Protein AF-A0A495QML0-F1 (afdb_monomer_lite)

Secondary structure (DSSP, 8-state):
------------SSSSEEEE-------B-TTSPBPP-----EEEE--SPPSSSSSPPB-SSSSS---BTT-SSS--HHHHHHHHHTTTSHHHHT-HHHH-TT-SSS-SHHHHHHHHHHH-

InterPro domains:
  IPR018247 EF-Hand 1, calcium-binding site [PS00018] (68-80)
  IPR018247 EF-Hand 1, calcium-binding site [PS00018] (100-112)
  IPR036439 Dockerin domain superfamily [G3DSA:1.10.1330.10] (65-119)
  IPR036439 Dockerin domain superfamily [SSF63446] (66-117)

Foldseek 3Di:
DDDDPDDDDDADPAADKDKFDDDDPADADPVRHGDDDDDDIDMDGNAFHQLDDHAHFPDLPPPQARQRNNNPNDHDVVSLVSCVVCVVPCSNQVRCSHQVLVPPSGRDVVSSVSSVVVND

Sequence (120 aa):
MDVSLATLDIRANSGGTTDLTVSIEQMDDETGDAIEAEARNGVVIGGPRTVVGSDAPTDPDGDGYFEDLNGNGRLDYEDVRVLFLNLDSDSVQLNTGAYDFNENGQIDYADVTELYEEVN

Structure (mmCIF, N/CA/C/O backbone):
data_AF-A0A495QML0-F1
#
_entry.id   AF-A0A495QML0-F1
#
loop_
_atom_site.group_PDB
_atom_site.id
_atom_site.type_symbol
_atom_site.label_atom_id
_atom_site.label_alt_id
_atom_site.label_comp_id
_atom_site.label_asym_id
_atom_site.label_entity_id
_atom_site.label_seq_id
_atom_site.pdbx_PDB_ins_code
_atom_site.Cartn_x
_atom_s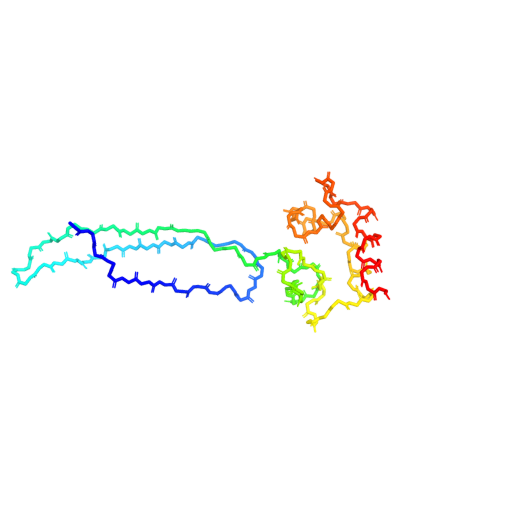ite.Cartn_y
_atom_site.Cartn_z
_atom_site.occupancy
_atom_site.B_iso_or_equiv
_atom_site.auth_seq_id
_atom_site.auth_comp_id
_atom_site.auth_asym_id
_atom_site.auth_atom_id
_atom_site.pdbx_PDB_model_num
ATOM 1 N N . MET A 1 1 ? -19.225 10.304 30.229 1.00 78.06 1 MET A N 1
ATOM 2 C CA . MET A 1 1 ? -17.771 10.279 29.980 1.00 78.06 1 MET A CA 1
ATOM 3 C C . MET A 1 1 ? -17.513 8.956 29.328 1.00 78.06 1 MET A C 1
ATOM 5 O O . MET A 1 1 ? -17.915 7.955 29.908 1.00 78.06 1 MET A O 1
ATOM 9 N N . ASP A 1 2 ? -16.884 8.970 28.168 1.00 85.12 2 ASP A N 1
ATOM 10 C CA . ASP A 1 2 ? -16.601 7.738 27.446 1.00 85.12 2 ASP A CA 1
ATOM 11 C C . ASP A 1 2 ? -15.303 7.145 27.985 1.00 85.12 2 ASP A C 1
ATOM 13 O O . ASP A 1 2 ? -14.345 7.871 28.276 1.00 85.12 2 ASP A O 1
ATOM 17 N N . VAL A 1 3 ? -15.290 5.830 28.172 1.00 90.38 3 VAL A N 1
ATOM 18 C CA . VAL A 1 3 ? -14.140 5.090 28.691 1.00 90.38 3 VAL A CA 1
ATOM 19 C C . VAL A 1 3 ? -13.700 4.105 27.621 1.00 90.38 3 VAL A C 1
ATOM 21 O O . VAL A 1 3 ? -14.511 3.328 27.124 1.00 90.38 3 VAL A O 1
ATOM 24 N N . SER A 1 4 ? -12.414 4.130 27.263 1.00 90.88 4 SER A N 1
ATOM 25 C CA . SER A 1 4 ? -11.858 3.107 26.379 1.00 90.88 4 SER A CA 1
ATOM 26 C C . SER A 1 4 ? -11.719 1.798 27.146 1.00 90.88 4 SER A C 1
ATOM 28 O O . SER A 1 4 ? -11.052 1.745 28.180 1.00 90.88 4 SER A O 1
ATOM 30 N N . LEU A 1 5 ? -12.365 0.754 26.637 1.00 89.94 5 LEU A N 1
ATOM 31 C CA . LEU A 1 5 ? -12.377 -0.571 27.251 1.00 89.94 5 LEU A CA 1
ATOM 32 C C . LEU A 1 5 ? -11.260 -1.461 26.703 1.00 89.94 5 LEU A C 1
ATOM 34 O O . LEU A 1 5 ? -10.689 -2.262 27.438 1.00 89.94 5 LEU A O 1
ATOM 38 N N . ALA A 1 6 ? -10.946 -1.313 25.414 1.00 89.12 6 ALA A N 1
ATOM 39 C CA . ALA A 1 6 ? -9.924 -2.087 24.729 1.00 89.12 6 ALA A CA 1
ATOM 40 C C . ALA A 1 6 ? -9.362 -1.320 23.526 1.00 89.12 6 ALA A C 1
ATOM 42 O O . ALA A 1 6 ? -10.071 -0.565 22.861 1.00 89.12 6 ALA A O 1
ATOM 43 N N . THR A 1 7 ? -8.095 -1.593 23.224 1.00 89.44 7 THR A N 1
ATOM 44 C CA . THR A 1 7 ? -7.427 -1.205 21.979 1.00 89.44 7 THR A CA 1
ATOM 45 C C . THR A 1 7 ? -6.936 -2.478 21.303 1.00 89.44 7 THR A C 1
ATOM 47 O O . THR A 1 7 ? -6.460 -3.388 21.984 1.00 89.44 7 THR A O 1
ATOM 50 N N . LEU A 1 8 ? -7.055 -2.544 19.978 1.00 88.69 8 LEU A N 1
ATOM 51 C CA . LEU A 1 8 ? -6.563 -3.657 19.177 1.00 88.69 8 LEU A CA 1
ATOM 52 C C . LEU A 1 8 ? -5.530 -3.144 18.175 1.00 88.69 8 LEU A C 1
ATOM 54 O O . LEU A 1 8 ? -5.860 -2.326 17.320 1.00 88.69 8 LEU A O 1
ATOM 58 N N . ASP A 1 9 ? -4.312 -3.670 18.265 1.00 87.56 9 ASP A N 1
ATOM 59 C CA . ASP A 1 9 ? -3.274 -3.466 17.260 1.00 87.56 9 ASP A CA 1
ATOM 60 C C . ASP A 1 9 ? -3.326 -4.616 16.255 1.00 87.56 9 ASP A C 1
ATOM 62 O O . ASP A 1 9 ? -3.204 -5.788 16.621 1.00 87.56 9 ASP A O 1
ATOM 66 N N . ILE A 1 10 ? -3.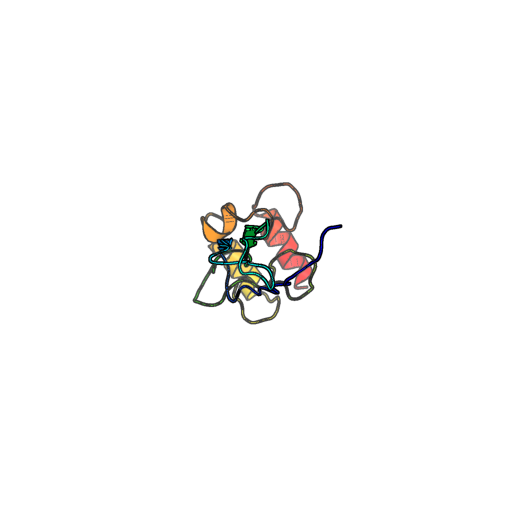522 -4.284 14.980 1.00 84.69 10 ILE A N 1
ATOM 67 C CA . ILE A 1 10 ? -3.601 -5.265 13.898 1.00 84.69 10 ILE A CA 1
ATOM 68 C C . ILE A 1 10 ? -2.445 -5.035 12.943 1.00 84.69 10 ILE A C 1
ATOM 70 O O . ILE A 1 10 ? -2.202 -3.918 12.493 1.00 84.69 10 ILE A O 1
ATOM 74 N N . ARG A 1 11 ? -1.771 -6.127 12.592 1.00 80.44 11 ARG A N 1
ATOM 75 C CA . ARG A 1 11 ? -0.772 -6.161 11.534 1.00 80.44 11 ARG A CA 1
ATOM 76 C C . ARG A 1 11 ? -1.234 -7.126 10.453 1.00 80.44 11 ARG A C 1
ATOM 78 O O . ARG A 1 11 ? -1.563 -8.273 10.751 1.00 80.44 11 ARG A O 1
ATOM 85 N N . ALA A 1 12 ? -1.249 -6.667 9.208 1.00 80.25 12 ALA A N 1
ATOM 86 C CA . ALA A 1 12 ? -1.433 -7.555 8.073 1.00 80.25 12 ALA A CA 1
ATOM 87 C C . ALA A 1 12 ? -0.175 -8.412 7.864 1.00 80.25 12 ALA A C 1
ATOM 89 O O . ALA A 1 12 ? 0.946 -7.919 7.977 1.00 80.25 12 ALA A O 1
ATOM 90 N N . ASN A 1 13 ? -0.368 -9.697 7.564 1.00 73.62 13 ASN A N 1
ATOM 91 C CA . ASN A 1 13 ? 0.733 -10.610 7.232 1.00 73.62 13 ASN A CA 1
ATOM 92 C C . ASN A 1 13 ? 1.051 -10.630 5.732 1.00 73.62 13 ASN A C 1
ATOM 94 O O . ASN A 1 13 ? 2.118 -11.092 5.347 1.00 73.62 13 ASN A O 1
ATOM 98 N N . SER A 1 14 ? 0.114 -10.190 4.894 1.00 70.19 14 SER A N 1
ATOM 99 C CA . SER A 1 14 ? 0.242 -10.161 3.441 1.00 70.19 14 SER A CA 1
ATOM 100 C C . SER A 1 14 ? -0.661 -9.082 2.856 1.00 70.19 14 SER A C 1
ATOM 102 O O . SER A 1 14 ? -1.626 -8.657 3.501 1.00 70.19 14 SER A O 1
ATOM 104 N N . GLY A 1 15 ? -0.402 -8.750 1.594 1.00 76.19 15 GLY A N 1
ATOM 105 C CA . GLY A 1 15 ? -1.262 -7.923 0.763 1.00 76.19 15 GLY A CA 1
ATOM 106 C C . GLY A 1 15 ? -2.727 -8.346 0.736 1.00 76.19 15 GLY A C 1
ATOM 107 O O . GLY A 1 15 ? -3.057 -9.536 0.804 1.00 76.19 15 GLY A O 1
ATOM 108 N N . GLY A 1 16 ? -3.608 -7.362 0.574 1.00 75.88 16 GLY A N 1
ATOM 109 C CA . GLY A 1 16 ? -5.048 -7.544 0.437 1.00 75.88 16 GLY A CA 1
ATOM 110 C C . GLY A 1 16 ? -5.873 -6.701 1.404 1.00 75.88 16 GLY A C 1
ATOM 111 O O . GLY A 1 16 ? -5.359 -5.905 2.187 1.00 75.88 16 GLY A O 1
ATOM 112 N N . THR A 1 17 ? -7.186 -6.887 1.332 1.00 79.62 17 THR A N 1
ATOM 113 C CA . THR A 1 17 ? -8.165 -6.194 2.168 1.00 79.62 17 THR A CA 1
ATOM 114 C C . THR A 1 17 ? -9.000 -7.206 2.940 1.00 79.62 17 THR A C 1
ATOM 116 O O . THR A 1 17 ? -9.375 -8.255 2.411 1.00 79.62 17 THR A O 1
ATOM 119 N N . THR A 1 18 ? -9.281 -6.906 4.205 1.00 84.25 18 THR A N 1
ATOM 120 C CA . THR A 1 18 ? -10.208 -7.692 5.025 1.00 84.25 18 THR A CA 1
ATOM 121 C C . THR A 1 18 ? -11.002 -6.789 5.954 1.00 84.25 18 THR A C 1
ATOM 123 O O . THR A 1 18 ? -10.486 -5.797 6.472 1.00 84.25 18 THR A O 1
ATOM 126 N N . ASP A 1 19 ? -12.253 -7.163 6.198 1.00 90.56 19 ASP A N 1
ATOM 127 C CA . ASP A 1 19 ? -13.111 -6.469 7.150 1.00 90.56 19 ASP A CA 1
ATOM 128 C C . ASP A 1 19 ? -12.750 -6.868 8.586 1.00 90.56 19 ASP A C 1
ATOM 130 O O . ASP A 1 19 ? -12.550 -8.046 8.895 1.00 90.56 19 ASP A O 1
ATOM 134 N N . LEU A 1 20 ? -12.706 -5.877 9.474 1.00 92.19 20 LEU A N 1
ATOM 135 C CA . LEU A 1 20 ? -12.656 -6.050 10.920 1.00 92.19 20 LEU A CA 1
ATOM 136 C C . LEU A 1 20 ? -14.045 -5.766 11.485 1.00 92.19 20 LEU A C 1
ATOM 138 O O . LEU A 1 20 ? -14.507 -4.624 11.485 1.00 92.19 20 LEU A O 1
ATOM 142 N N . THR A 1 21 ? -14.688 -6.807 12.005 1.00 92.94 21 THR A N 1
ATOM 143 C CA . THR A 1 21 ? -15.970 -6.690 12.705 1.00 92.94 21 THR A CA 1
ATOM 144 C C . THR A 1 21 ? -15.773 -6.949 14.190 1.00 92.94 21 THR A C 1
ATOM 146 O O . THR A 1 21 ? -15.177 -7.956 14.569 1.00 92.94 21 THR A O 1
ATOM 149 N N . VAL A 1 22 ? -16.294 -6.054 15.025 1.00 92.62 22 VAL A N 1
ATOM 150 C CA . VAL A 1 22 ? -16.297 -6.183 16.483 1.00 92.62 22 VAL A CA 1
ATOM 151 C C . VAL A 1 22 ? -17.747 -6.280 16.951 1.00 92.62 22 VAL A C 1
ATOM 153 O O . VAL A 1 22 ? -18.564 -5.413 16.644 1.00 92.62 22 VAL A O 1
ATOM 156 N N . SER A 1 23 ? -18.073 -7.340 17.687 1.00 92.50 23 SER A N 1
ATOM 157 C CA . SER A 1 23 ? -19.389 -7.548 18.294 1.00 92.50 23 SER A CA 1
ATOM 158 C C . SER A 1 23 ? -19.304 -7.451 19.816 1.00 92.50 23 SER A C 1
ATOM 160 O O . SER A 1 23 ? -18.334 -7.891 20.432 1.00 92.50 23 SER A O 1
ATOM 162 N N . ILE A 1 24 ? -20.336 -6.869 20.427 1.00 91.56 24 ILE A N 1
ATOM 163 C CA . ILE A 1 24 ? -20.510 -6.841 21.880 1.00 91.56 24 ILE A CA 1
ATOM 164 C C . ILE A 1 24 ? -21.511 -7.940 22.225 1.00 91.56 24 ILE A C 1
ATOM 166 O O . ILE A 1 24 ? -22.690 -7.821 21.907 1.00 91.56 24 ILE A O 1
ATOM 170 N N . GLU A 1 25 ? -21.029 -9.023 22.832 1.00 91.56 25 GLU A N 1
ATOM 171 C CA . GLU A 1 25 ? -21.879 -10.143 23.267 1.00 91.56 25 GLU A CA 1
ATOM 172 C C . GLU A 1 25 ? -22.547 -9.848 24.617 1.00 91.56 25 GLU A C 1
ATOM 174 O O . GLU A 1 25 ? -23.739 -10.084 24.792 1.00 91.56 25 GLU A O 1
ATOM 179 N N . GLN A 1 26 ? -21.783 -9.314 25.576 1.00 91.12 26 GLN A N 1
ATOM 180 C CA . GLN A 1 26 ? -22.273 -8.973 26.910 1.00 91.12 26 GLN A CA 1
ATOM 181 C C . GLN A 1 26 ? -21.429 -7.855 27.524 1.00 91.12 26 GLN A C 1
ATOM 183 O O . GLN A 1 26 ? -20.198 -7.888 27.458 1.00 91.12 26 GLN A O 1
ATOM 188 N N . MET A 1 27 ? -22.096 -6.883 28.139 1.00 92.31 27 MET A N 1
ATOM 189 C CA . MET A 1 27 ? -21.477 -5.811 28.908 1.00 92.31 27 MET A CA 1
ATOM 190 C C . MET A 1 27 ? -22.486 -5.347 29.957 1.00 92.31 27 MET A C 1
ATOM 192 O O . MET A 1 27 ? -23.414 -4.619 29.630 1.00 92.31 27 MET A O 1
ATOM 196 N N . ASP A 1 28 ? -22.292 -5.786 31.200 1.00 94.75 28 ASP A N 1
ATOM 197 C CA . ASP A 1 28 ? -23.211 -5.547 32.315 1.00 94.75 28 ASP A CA 1
ATOM 198 C C . ASP A 1 28 ? -22.479 -4.880 33.492 1.00 94.75 28 ASP A C 1
ATOM 200 O O . ASP A 1 28 ? -21.250 -4.965 33.607 1.00 94.75 28 ASP A O 1
ATOM 204 N N . ASP A 1 29 ? -23.229 -4.225 34.374 1.00 92.88 29 ASP A N 1
ATOM 205 C CA . ASP A 1 29 ? -22.724 -3.665 35.626 1.00 92.88 29 ASP A CA 1
ATOM 206 C C . ASP A 1 29 ? -22.653 -4.700 36.766 1.00 92.88 29 ASP A C 1
ATOM 208 O O . ASP A 1 29 ? -22.929 -5.889 36.603 1.00 92.88 29 ASP A O 1
ATOM 212 N N . GLU A 1 30 ? -22.261 -4.251 37.961 1.00 94.88 30 GLU A N 1
ATOM 213 C CA . GLU A 1 30 ? -22.133 -5.116 39.143 1.00 94.88 30 GLU A CA 1
ATOM 214 C C . GLU A 1 30 ? -23.468 -5.683 39.656 1.00 94.88 30 GLU A C 1
ATOM 216 O O . GLU A 1 30 ? -23.473 -6.647 40.427 1.00 94.88 30 GLU A O 1
ATOM 221 N N . THR A 1 31 ? -24.595 -5.116 39.220 1.00 96.25 31 THR A N 1
ATOM 222 C CA . THR A 1 31 ? -25.945 -5.614 39.507 1.00 96.25 31 THR A CA 1
ATOM 223 C C . THR A 1 31 ? -26.497 -6.535 38.418 1.00 96.25 31 THR A C 1
ATOM 225 O O . THR A 1 31 ? -27.509 -7.199 38.653 1.00 96.25 31 THR A O 1
ATOM 228 N N . GLY A 1 32 ? -25.792 -6.661 37.288 1.00 93.88 32 GLY A N 1
ATOM 229 C CA . GLY A 1 32 ? -26.183 -7.475 36.138 1.00 93.88 32 GLY A CA 1
ATOM 230 C C . GLY A 1 32 ? -27.063 -6.739 35.127 1.00 93.88 32 GLY A C 1
ATOM 231 O O . GLY A 1 32 ? -27.668 -7.395 34.279 1.00 93.88 32 GLY A O 1
ATOM 232 N N . ASP A 1 33 ? -27.154 -5.410 35.216 1.00 95.06 33 ASP A N 1
ATOM 233 C CA . ASP A 1 33 ? -27.875 -4.590 34.245 1.00 95.06 33 ASP A CA 1
ATOM 234 C C . ASP A 1 33 ? -26.961 -4.243 33.063 1.00 95.06 33 ASP A C 1
ATOM 236 O O . ASP A 1 33 ? -25.795 -3.888 33.243 1.00 95.06 33 ASP A O 1
ATOM 240 N N . ALA A 1 34 ? -27.495 -4.328 31.843 1.00 92.50 34 ALA A N 1
ATOM 241 C CA . ALA A 1 34 ? -26.735 -4.055 30.628 1.00 92.50 34 ALA A CA 1
ATOM 242 C C . ALA A 1 34 ? -26.271 -2.591 30.560 1.00 92.50 34 ALA A C 1
ATOM 244 O O . ALA A 1 34 ? -27.048 -1.657 30.778 1.00 92.50 34 ALA A O 1
ATOM 245 N N . ILE A 1 35 ? -25.013 -2.399 30.178 1.00 91.56 35 ILE A N 1
ATOM 246 C CA . ILE A 1 35 ? -24.392 -1.099 29.941 1.00 91.56 35 ILE A CA 1
ATOM 247 C C . ILE A 1 35 ? -24.288 -0.874 28.430 1.00 91.56 35 ILE A C 1
ATOM 249 O O . ILE A 1 35 ? -23.920 -1.764 27.664 1.00 91.56 35 ILE A O 1
ATOM 253 N N . GLU A 1 36 ? -24.592 0.348 27.997 1.00 90.38 36 GLU A N 1
ATOM 254 C CA . GLU A 1 36 ? -24.402 0.758 26.609 1.00 90.38 36 GLU A CA 1
ATOM 255 C C . GLU A 1 36 ? -22.911 0.788 26.247 1.00 90.38 36 GLU A C 1
ATOM 257 O O . GLU A 1 36 ? -22.093 1.399 26.938 1.00 90.38 36 GLU A O 1
ATOM 262 N N . ALA A 1 37 ? -22.568 0.129 25.144 1.00 91.44 37 ALA A N 1
ATOM 263 C CA . ALA A 1 37 ? -21.211 0.052 24.641 1.00 91.44 37 ALA A CA 1
ATOM 264 C C . ALA A 1 37 ? -21.192 0.187 23.122 1.00 91.44 37 ALA A C 1
ATOM 266 O O . ALA A 1 37 ? -22.102 -0.259 22.423 1.00 91.44 37 ALA A O 1
ATOM 267 N N . GLU A 1 38 ? -20.117 0.781 22.616 1.00 92.06 38 GLU A N 1
ATOM 268 C CA . GLU A 1 38 ? -19.920 1.000 21.190 1.00 92.06 38 GLU A CA 1
ATOM 269 C C . GLU A 1 38 ? -18.738 0.180 20.681 1.00 92.06 38 GLU A C 1
ATOM 271 O O . GLU A 1 38 ? -17.622 0.258 21.200 1.00 92.06 38 GLU A O 1
ATOM 276 N N . ALA A 1 39 ? -18.985 -0.589 19.624 1.00 92.06 39 ALA A N 1
ATOM 277 C CA . ALA A 1 39 ? -17.956 -1.291 18.878 1.00 92.06 39 ALA A CA 1
ATOM 278 C C . ALA A 1 39 ? -17.588 -0.498 17.621 1.00 92.06 39 ALA A C 1
ATOM 280 O O . ALA A 1 39 ? -18.449 0.069 16.946 1.00 92.06 39 ALA A O 1
ATOM 281 N N . ARG A 1 40 ? -16.297 -0.481 17.281 1.00 91.56 40 ARG A N 1
ATOM 282 C CA . ARG A 1 40 ? -15.798 0.141 16.051 1.00 91.56 40 ARG A CA 1
ATOM 283 C C . ARG A 1 40 ? -15.343 -0.940 15.085 1.00 91.56 40 ARG A C 1
ATOM 285 O O . ARG A 1 40 ? -14.388 -1.658 15.362 1.00 91.56 40 ARG A O 1
ATOM 292 N N . ASN A 1 41 ? -16.028 -1.018 13.950 1.00 92.69 41 ASN A N 1
ATOM 293 C CA . ASN A 1 41 ? -15.604 -1.826 12.813 1.00 92.69 41 ASN A CA 1
ATOM 294 C C . ASN A 1 41 ? -14.579 -1.051 11.978 1.00 92.69 41 ASN A C 1
ATOM 296 O O . ASN A 1 41 ? -14.507 0.179 12.048 1.00 92.69 41 ASN A O 1
ATOM 300 N N . GLY A 1 42 ? -13.811 -1.763 11.164 1.00 90.50 42 GLY A N 1
ATOM 301 C CA . GLY A 1 42 ? -12.818 -1.158 10.285 1.00 90.50 42 GLY A CA 1
ATOM 302 C C . GLY A 1 42 ? -12.493 -2.037 9.089 1.00 90.50 42 GLY A C 1
ATOM 303 O O . GLY A 1 42 ? -13.007 -3.143 8.957 1.00 90.50 42 GLY A O 1
ATOM 304 N N . VAL A 1 43 ? -11.613 -1.537 8.231 1.00 88.56 43 VAL A N 1
ATOM 305 C CA . VAL A 1 43 ? -11.005 -2.302 7.140 1.00 88.56 43 VAL A CA 1
ATOM 306 C C . VAL A 1 43 ? -9.509 -2.333 7.397 1.00 88.56 43 VAL A C 1
ATOM 308 O O . VAL A 1 43 ? -8.910 -1.302 7.700 1.00 88.56 43 VAL A O 1
ATOM 311 N N . VAL A 1 44 ? -8.913 -3.514 7.287 1.00 86.06 44 VAL A N 1
ATOM 312 C CA . VAL A 1 44 ? -7.463 -3.690 7.339 1.00 86.06 44 VAL A CA 1
ATOM 313 C C . VAL A 1 44 ? -6.968 -3.833 5.908 1.00 86.06 44 VAL A C 1
ATOM 315 O O . VAL A 1 44 ? -7.441 -4.701 5.170 1.00 86.06 44 VAL A O 1
ATOM 318 N N . ILE A 1 45 ? -6.029 -2.972 5.525 1.00 81.69 45 ILE A N 1
ATOM 319 C CA . ILE A 1 45 ? -5.397 -2.964 4.206 1.00 81.69 45 ILE A CA 1
ATOM 320 C C . ILE A 1 45 ? -3.937 -3.362 4.412 1.00 81.69 45 ILE A C 1
ATOM 322 O O . ILE A 1 45 ? -3.195 -2.667 5.099 1.00 81.69 45 ILE A O 1
ATOM 326 N N . GLY A 1 46 ? -3.555 -4.518 3.874 1.00 79.12 46 GLY A N 1
ATOM 327 C CA . GLY A 1 46 ? -2.233 -5.122 4.046 1.00 79.12 46 GLY A CA 1
ATOM 328 C C . GLY A 1 46 ? -1.231 -4.818 2.939 1.00 79.12 46 GLY A C 1
ATOM 329 O O . GLY A 1 46 ? -0.253 -5.545 2.821 1.00 79.12 46 GLY A O 1
ATOM 330 N N . GLY A 1 47 ? -1.496 -3.801 2.118 1.00 78.06 47 GLY A N 1
ATOM 331 C CA . GLY A 1 47 ? -0.731 -3.508 0.905 1.00 78.06 47 GLY A CA 1
ATOM 332 C C . GLY A 1 47 ? -1.247 -4.258 -0.334 1.00 78.06 47 GLY A C 1
ATOM 333 O O . GLY A 1 47 ? -2.261 -4.972 -0.258 1.00 78.06 47 GLY A O 1
ATOM 334 N N . PRO A 1 48 ? -0.586 -4.082 -1.488 1.00 83.44 48 PRO A N 1
ATOM 335 C CA . PRO A 1 48 ? -0.963 -4.716 -2.746 1.00 83.44 48 PRO A CA 1
ATOM 336 C C . PRO A 1 48 ? -0.758 -6.235 -2.709 1.00 83.44 48 PRO A C 1
ATOM 338 O O . PRO A 1 48 ? 0.025 -6.775 -1.928 1.00 83.44 48 PRO A O 1
ATOM 341 N N . ARG A 1 49 ? -1.496 -6.960 -3.558 1.00 84.19 49 ARG A N 1
ATOM 342 C CA . ARG A 1 49 ? -1.336 -8.419 -3.700 1.00 84.19 49 ARG A CA 1
ATOM 343 C C . ARG A 1 49 ? 0.033 -8.759 -4.301 1.00 84.19 49 ARG A C 1
ATOM 345 O O . ARG A 1 49 ? 0.649 -7.938 -4.963 1.00 84.19 49 ARG A O 1
ATOM 352 N N . THR A 1 50 ? 0.458 -10.008 -4.122 1.00 88.00 50 THR A N 1
ATOM 353 C CA . THR A 1 50 ? 1.672 -10.556 -4.745 1.00 88.00 50 THR A CA 1
ATOM 354 C C . THR A 1 50 ? 1.640 -10.365 -6.260 1.00 88.00 50 THR A C 1
ATOM 356 O O . THR A 1 50 ? 0.700 -10.833 -6.911 1.00 88.00 50 THR A O 1
ATOM 359 N N . VAL A 1 51 ? 2.657 -9.708 -6.817 1.00 89.31 51 VAL A N 1
ATOM 360 C CA . VAL A 1 51 ? 2.778 -9.498 -8.269 1.00 89.31 51 VAL A CA 1
ATOM 361 C C . VAL A 1 51 ? 3.358 -10.746 -8.932 1.00 89.31 51 VAL A C 1
ATOM 363 O O . VAL A 1 51 ? 2.860 -11.216 -9.953 1.00 89.31 51 VAL A O 1
ATOM 366 N N . VAL A 1 52 ? 4.377 -11.337 -8.307 1.00 91.12 52 VAL A N 1
ATOM 367 C CA . VAL A 1 52 ? 5.011 -12.589 -8.730 1.00 91.12 52 VAL A CA 1
ATOM 368 C C . VAL A 1 52 ? 5.277 -13.487 -7.526 1.00 91.12 52 VAL A C 1
ATOM 370 O O . VAL A 1 52 ? 5.389 -13.021 -6.399 1.00 91.12 52 VAL A O 1
ATOM 373 N N . GLY A 1 53 ? 5.402 -14.795 -7.763 1.00 87.75 53 GLY A N 1
ATOM 374 C CA . GLY A 1 53 ? 5.757 -15.744 -6.707 1.00 87.75 53 GLY A CA 1
ATOM 375 C C . GLY A 1 53 ? 4.710 -15.831 -5.591 1.00 87.75 53 GLY A C 1
ATOM 376 O O . GLY A 1 53 ? 3.509 -15.878 -5.860 1.00 87.75 53 GLY A O 1
ATOM 377 N N . SER A 1 54 ? 5.184 -15.938 -4.349 1.00 86.31 54 SER A N 1
ATOM 378 C CA . SER A 1 54 ? 4.357 -16.060 -3.138 1.00 86.31 54 SER A CA 1
ATOM 379 C C . SER A 1 54 ? 4.558 -14.931 -2.134 1.00 86.31 54 SER A C 1
ATOM 381 O O . SER A 1 54 ? 3.784 -14.841 -1.181 1.00 86.31 54 SER A O 1
ATOM 383 N N . ASP A 1 55 ? 5.586 -14.112 -2.327 1.00 89.12 55 ASP A N 1
ATOM 384 C CA . ASP A 1 55 ? 5.961 -13.062 -1.393 1.00 89.12 55 ASP A CA 1
ATOM 385 C C . ASP A 1 55 ? 5.251 -11.760 -1.775 1.00 89.12 55 ASP A C 1
ATOM 387 O O . ASP A 1 55 ? 5.041 -11.451 -2.951 1.00 89.12 55 ASP A O 1
ATOM 391 N N . ALA A 1 56 ? 4.754 -11.059 -0.757 1.00 89.38 56 ALA A N 1
ATOM 392 C CA . ALA A 1 56 ? 4.045 -9.808 -0.962 1.00 89.38 56 ALA A CA 1
ATOM 393 C C . ALA A 1 56 ? 5.049 -8.676 -1.196 1.00 89.38 56 ALA A C 1
ATOM 395 O O . ALA A 1 56 ? 6.109 -8.695 -0.570 1.00 89.38 56 ALA A O 1
ATOM 396 N N . PRO A 1 57 ? 4.691 -7.687 -2.029 1.00 92.25 57 PRO A N 1
ATOM 397 C CA . PRO A 1 57 ? 5.491 -6.495 -2.203 1.00 92.25 57 PRO A CA 1
ATOM 398 C C . PRO A 1 57 ? 5.727 -5.809 -0.864 1.00 92.25 57 PRO A C 1
ATOM 400 O O . PRO A 1 57 ? 4.834 -5.818 -0.004 1.00 92.25 57 PRO A O 1
ATOM 403 N N . THR A 1 58 ? 6.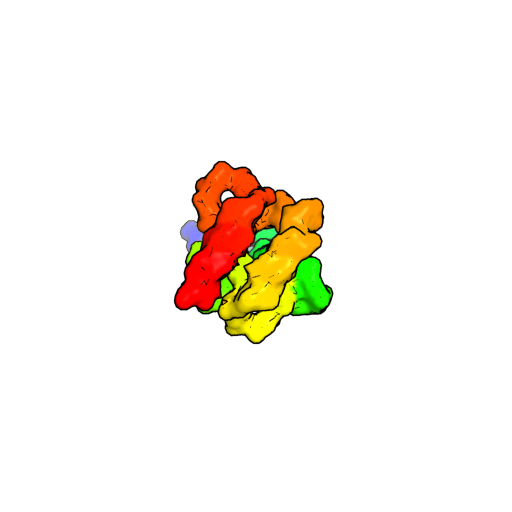904 -5.217 -0.689 1.00 91.56 58 THR A N 1
ATOM 404 C CA . THR A 1 58 ? 7.234 -4.463 0.524 1.00 91.56 58 THR A CA 1
ATOM 405 C C . THR A 1 58 ? 7.667 -3.039 0.209 1.00 91.56 58 THR A C 1
ATOM 407 O O . THR A 1 58 ? 7.966 -2.726 -0.939 1.00 91.56 58 THR A O 1
ATOM 410 N N . ASP A 1 59 ? 7.649 -2.215 1.254 1.00 92.12 59 ASP A N 1
ATOM 411 C CA . ASP A 1 59 ? 8.078 -0.814 1.290 1.00 92.12 59 ASP A CA 1
ATOM 412 C C . ASP A 1 59 ? 9.336 -0.726 2.194 1.00 92.12 59 ASP A C 1
ATOM 414 O O . ASP A 1 59 ? 9.217 -0.599 3.426 1.00 92.12 59 ASP A O 1
ATOM 418 N N . PRO A 1 60 ? 10.535 -1.030 1.655 1.00 90.75 60 PRO A N 1
ATOM 419 C CA . PRO A 1 60 ? 11.803 -0.922 2.368 1.00 90.75 60 PRO A CA 1
ATOM 420 C C . PRO A 1 60 ? 12.114 0.446 2.983 1.00 90.75 60 PRO A C 1
ATOM 422 O O . PRO A 1 60 ? 12.767 0.473 4.040 1.00 90.75 60 PRO A O 1
ATOM 425 N N . ASP A 1 61 ? 11.723 1.548 2.345 1.00 91.19 61 ASP A N 1
ATOM 426 C CA . ASP A 1 61 ? 12.126 2.898 2.754 1.00 91.19 61 ASP A CA 1
ATOM 427 C C . ASP A 1 61 ? 11.075 3.657 3.597 1.00 91.19 61 ASP A C 1
ATOM 429 O O . ASP A 1 61 ? 11.420 4.567 4.367 1.00 91.19 61 ASP A O 1
ATOM 433 N N . GLY A 1 62 ? 9.837 3.171 3.599 1.00 90.19 62 GLY A N 1
ATOM 434 C CA . GLY A 1 62 ? 8.718 3.623 4.414 1.00 90.19 62 GLY A CA 1
ATOM 435 C C . GLY A 1 62 ? 7.978 4.836 3.856 1.00 90.19 62 GLY A C 1
ATOM 436 O O . GLY A 1 62 ? 7.325 5.536 4.648 1.00 90.19 62 GLY A O 1
ATOM 437 N N . ASP A 1 63 ? 8.113 5.141 2.567 1.00 90.00 63 ASP A N 1
ATOM 438 C CA . ASP A 1 63 ? 7.470 6.293 1.936 1.00 90.00 63 ASP A CA 1
ATOM 439 C C . ASP A 1 63 ? 6.004 6.039 1.522 1.00 90.00 63 ASP A C 1
ATOM 441 O O . ASP A 1 63 ? 5.235 6.989 1.322 1.00 90.00 63 ASP A O 1
ATOM 445 N N . GLY A 1 64 ? 5.576 4.772 1.543 1.00 88.38 64 GLY A N 1
ATOM 446 C CA . GLY A 1 64 ? 4.229 4.320 1.214 1.00 88.38 64 GLY A CA 1
ATOM 447 C C . GLY A 1 64 ? 4.075 3.727 -0.188 1.00 88.38 64 GLY A C 1
ATOM 448 O O . GLY A 1 64 ? 3.001 3.176 -0.471 1.00 88.38 64 GLY A O 1
ATOM 449 N N . TYR A 1 65 ? 5.102 3.797 -1.035 1.00 92.25 65 TYR A N 1
ATOM 450 C CA . TYR A 1 65 ? 5.197 3.040 -2.277 1.00 92.25 65 TYR A CA 1
ATOM 451 C C . TYR A 1 65 ? 5.807 1.656 -2.014 1.00 92.25 65 TYR A C 1
ATOM 453 O O . TYR A 1 65 ? 6.346 1.381 -0.952 1.00 92.25 65 TYR A O 1
ATOM 461 N N . PHE A 1 66 ? 5.575 0.709 -2.925 1.00 93.88 66 PHE A N 1
ATOM 462 C CA . PHE A 1 66 ? 5.984 -0.688 -2.740 1.00 93.88 66 PHE A CA 1
ATOM 463 C C . PHE A 1 66 ? 6.993 -1.084 -3.821 1.00 93.88 66 PHE A C 1
ATOM 465 O O . PHE A 1 66 ? 6.647 -1.753 -4.803 1.00 93.88 66 PHE A O 1
ATOM 472 N N . GLU A 1 67 ? 8.232 -0.642 -3.640 1.00 94.88 67 GLU A N 1
ATOM 473 C CA . GLU A 1 67 ? 9.352 -0.752 -4.575 1.00 94.88 67 GLU A CA 1
ATOM 474 C C . GLU A 1 67 ? 9.967 -2.166 -4.636 1.00 94.88 67 GLU A C 1
ATOM 476 O O . GLU A 1 67 ? 10.483 -2.577 -5.676 1.00 94.88 67 GLU A O 1
ATOM 481 N N . ASP A 1 68 ? 9.835 -2.972 -3.577 1.00 95.12 68 ASP A N 1
ATOM 482 C CA . ASP A 1 68 ? 10.236 -4.389 -3.562 1.00 95.12 68 ASP A CA 1
ATOM 483 C C . ASP A 1 68 ? 9.084 -5.278 -4.060 1.00 95.12 68 ASP A C 1
ATOM 485 O O . ASP A 1 68 ? 8.394 -5.939 -3.280 1.00 95.12 68 ASP A O 1
ATOM 489 N N . LEU A 1 69 ? 8.828 -5.279 -5.373 1.00 94.62 69 LEU A N 1
ATOM 490 C CA . LEU A 1 69 ? 7.721 -6.020 -5.995 1.00 94.62 69 LEU A CA 1
ATOM 491 C C . LEU A 1 69 ? 7.845 -7.543 -5.879 1.00 94.62 69 LEU A C 1
ATOM 493 O O . LEU A 1 69 ? 6.828 -8.248 -5.946 1.00 94.62 69 LEU A O 1
ATOM 497 N N . ASN A 1 70 ? 9.069 -8.061 -5.786 1.00 93.81 70 ASN A N 1
ATOM 498 C CA . ASN A 1 70 ? 9.309 -9.495 -5.659 1.00 93.81 70 ASN A CA 1
ATOM 499 C C . ASN A 1 70 ? 9.337 -9.983 -4.197 1.00 93.81 70 ASN A C 1
ATOM 501 O O . ASN A 1 70 ? 9.339 -11.196 -3.973 1.00 93.81 70 ASN A O 1
ATOM 505 N N . GLY A 1 71 ? 9.291 -9.064 -3.228 1.00 92.94 71 GLY A N 1
ATOM 506 C CA . GLY A 1 71 ? 9.163 -9.355 -1.803 1.00 92.94 71 GLY A CA 1
ATOM 507 C C . GLY A 1 71 ? 10.428 -9.937 -1.168 1.00 92.94 71 GLY A C 1
ATOM 508 O O . GLY A 1 71 ? 10.333 -10.668 -0.176 1.00 92.94 71 GLY A O 1
ATOM 509 N N . ASN A 1 72 ? 11.614 -9.681 -1.731 1.00 93.31 72 ASN A N 1
ATOM 510 C CA . ASN A 1 72 ? 12.879 -10.209 -1.202 1.00 93.31 72 ASN A CA 1
ATOM 511 C C . ASN A 1 72 ? 13.485 -9.349 -0.073 1.00 93.31 72 ASN A C 1
ATOM 513 O O . ASN A 1 72 ? 14.534 -9.709 0.480 1.00 93.31 72 ASN A O 1
ATOM 517 N N . GLY A 1 73 ? 12.812 -8.259 0.297 1.00 92.75 73 GLY A N 1
ATOM 518 C CA . GLY A 1 73 ? 13.166 -7.346 1.376 1.00 92.75 73 GLY A CA 1
ATOM 519 C C . GLY A 1 73 ? 14.144 -6.242 0.977 1.00 92.75 73 GLY A C 1
ATOM 520 O O . GLY A 1 73 ? 14.815 -5.698 1.859 1.00 92.75 73 GLY A O 1
ATOM 521 N N . ARG A 1 74 ? 14.294 -5.952 -0.319 1.00 94.25 74 ARG A N 1
ATOM 522 C CA . ARG A 1 74 ? 15.120 -4.853 -0.840 1.00 94.25 74 ARG A CA 1
ATOM 523 C C . ARG A 1 74 ? 14.666 -4.451 -2.244 1.00 94.25 74 ARG A C 1
ATOM 525 O O . ARG A 1 74 ? 14.233 -5.298 -3.008 1.00 94.25 74 ARG A O 1
ATOM 532 N N . LEU A 1 75 ? 14.902 -3.195 -2.601 1.00 95.62 75 LEU A N 1
ATOM 533 C CA . LEU A 1 75 ? 14.812 -2.725 -3.977 1.00 95.62 75 LEU A CA 1
ATOM 534 C C . LEU A 1 75 ? 16.034 -3.192 -4.792 1.00 95.62 75 LEU A C 1
ATOM 536 O O . LEU A 1 75 ? 17.181 -2.895 -4.433 1.00 95.62 75 LEU A O 1
ATOM 540 N N . ASP A 1 76 ? 15.818 -3.931 -5.884 1.00 95.94 76 ASP A N 1
ATOM 541 C CA . ASP A 1 76 ? 16.851 -4.263 -6.868 1.00 95.94 76 ASP A CA 1
ATOM 542 C C . ASP A 1 76 ? 16.329 -4.327 -8.325 1.00 95.94 76 ASP A C 1
ATOM 544 O O . ASP A 1 76 ? 15.165 -4.082 -8.631 1.00 95.94 76 ASP A O 1
ATOM 548 N N . TYR A 1 77 ? 17.213 -4.618 -9.289 1.00 96.44 77 TYR A N 1
ATOM 549 C CA . TYR A 1 77 ? 16.831 -4.652 -10.711 1.00 96.44 77 TYR A CA 1
ATOM 550 C C . TYR A 1 77 ? 15.785 -5.722 -11.059 1.00 96.44 77 TYR A C 1
ATOM 552 O O . TYR A 1 77 ? 15.164 -5.631 -12.125 1.00 96.44 77 TYR A O 1
ATOM 560 N N . GLU A 1 78 ? 15.609 -6.754 -10.229 1.00 97.19 78 GLU A N 1
ATOM 561 C CA . GLU A 1 78 ? 14.552 -7.734 -10.460 1.00 97.19 78 GLU A CA 1
ATOM 562 C C . GLU A 1 78 ? 13.172 -7.101 -10.244 1.00 97.19 78 GLU A C 1
ATOM 564 O O . GLU A 1 78 ? 12.250 -7.442 -10.982 1.00 97.19 78 GLU A O 1
ATOM 569 N N . ASP A 1 79 ? 13.034 -6.113 -9.358 1.00 97.31 79 ASP A N 1
ATOM 570 C CA . ASP A 1 79 ? 11.771 -5.396 -9.133 1.00 97.31 79 ASP A CA 1
ATOM 571 C C . ASP A 1 79 ? 11.354 -4.568 -10.345 1.00 97.31 79 ASP A C 1
ATOM 573 O O . ASP A 1 79 ? 10.221 -4.683 -10.821 1.00 97.31 79 ASP A O 1
ATOM 577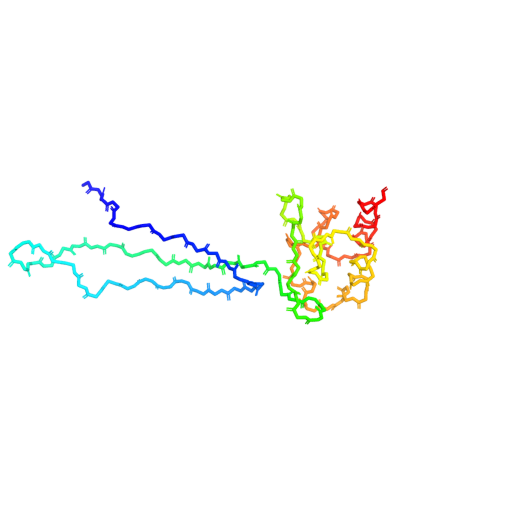 N N . VAL A 1 80 ? 12.303 -3.847 -10.951 1.00 97.31 80 VAL A N 1
ATOM 578 C CA . VAL A 1 80 ? 12.090 -3.129 -12.221 1.00 97.31 80 VAL A CA 1
ATOM 579 C C . VAL A 1 80 ? 11.610 -4.091 -13.309 1.00 97.31 80 VAL A C 1
ATOM 581 O O . VAL A 1 80 ? 10.675 -3.804 -14.064 1.00 97.31 80 VAL A O 1
ATOM 584 N N . ARG A 1 81 ? 12.234 -5.273 -13.394 1.00 97.44 81 ARG A N 1
ATOM 585 C CA . ARG A 1 81 ? 11.847 -6.310 -14.355 1.00 97.44 81 ARG A CA 1
ATOM 586 C C . ARG A 1 81 ? 10.448 -6.856 -14.058 1.00 97.44 81 ARG A C 1
ATOM 588 O O . ARG A 1 81 ? 9.688 -7.095 -15.001 1.00 97.44 81 ARG A O 1
ATOM 595 N N . VAL A 1 82 ? 10.110 -7.073 -12.790 1.00 97.31 8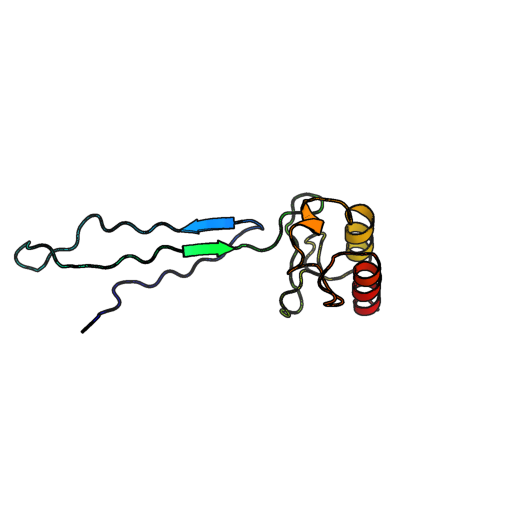2 VAL A N 1
ATOM 596 C CA . VAL A 1 82 ? 8.795 -7.558 -12.356 1.00 97.31 82 VAL A CA 1
ATOM 597 C C . VAL A 1 82 ? 7.707 -6.551 -12.701 1.00 97.31 82 VAL A C 1
ATOM 599 O O . VAL A 1 82 ? 6.707 -6.960 -13.300 1.00 97.31 82 VAL A O 1
ATOM 602 N N . LEU A 1 83 ? 7.914 -5.266 -12.406 1.00 97.19 83 LEU A N 1
ATOM 603 C CA . LEU A 1 83 ? 6.968 -4.208 -12.752 1.00 97.19 83 LEU A CA 1
ATOM 604 C C . LEU A 1 83 ? 6.765 -4.145 -14.267 1.00 97.19 83 LEU A C 1
ATOM 606 O O . LEU A 1 83 ? 5.635 -4.208 -14.740 1.00 97.19 83 LEU A O 1
ATOM 610 N N . PHE A 1 84 ? 7.853 -4.131 -15.043 1.00 97.25 84 PHE A N 1
ATOM 611 C CA . PHE A 1 84 ? 7.783 -4.088 -16.504 1.00 97.25 84 PHE A CA 1
ATOM 612 C C . PHE A 1 84 ? 6.991 -5.261 -17.103 1.00 97.25 84 PHE A C 1
ATOM 614 O O . PHE A 1 84 ? 6.184 -5.072 -18.013 1.00 97.25 84 PHE A O 1
ATOM 621 N N . LEU A 1 85 ? 7.215 -6.486 -16.616 1.00 97.69 85 LEU A N 1
ATOM 622 C CA . LEU A 1 85 ? 6.549 -7.683 -17.143 1.00 97.69 85 LEU A CA 1
ATOM 623 C C . LEU A 1 85 ? 5.077 -7.790 -16.737 1.00 97.69 85 LEU A C 1
ATOM 625 O O . LEU A 1 85 ? 4.311 -8.455 -17.435 1.00 97.69 85 LEU A O 1
ATOM 629 N N . ASN A 1 86 ? 4.694 -7.172 -15.621 1.00 96.69 86 ASN A N 1
ATOM 630 C CA . ASN A 1 86 ? 3.348 -7.252 -15.057 1.00 96.69 86 ASN A CA 1
ATOM 631 C C . ASN A 1 86 ? 2.615 -5.908 -15.093 1.00 96.69 86 ASN A C 1
ATOM 633 O O . ASN A 1 86 ? 1.599 -5.766 -14.416 1.00 96.69 86 ASN A O 1
ATOM 637 N N . LEU A 1 87 ? 3.095 -4.948 -15.888 1.00 96.12 87 LEU A N 1
ATOM 638 C CA . LEU A 1 87 ? 2.572 -3.584 -15.919 1.00 96.12 87 LEU A CA 1
ATOM 639 C C . LEU A 1 87 ? 1.065 -3.559 -16.195 1.00 96.12 87 LEU A C 1
ATOM 641 O O . LEU A 1 87 ? 0.339 -2.850 -15.518 1.00 96.12 87 LEU A O 1
ATOM 645 N N . ASP A 1 88 ? 0.584 -4.405 -17.108 1.00 95.81 88 ASP A N 1
ATOM 646 C CA . ASP A 1 88 ? -0.837 -4.518 -17.472 1.00 95.81 88 ASP A CA 1
ATOM 647 C C . ASP A 1 88 ? -1.645 -5.471 -16.564 1.00 95.81 88 ASP A C 1
ATOM 649 O O . ASP A 1 88 ? -2.819 -5.739 -16.826 1.00 95.81 88 ASP A O 1
ATOM 653 N N . SER A 1 89 ? -1.031 -6.058 -15.533 1.00 94.50 89 SER A N 1
ATOM 654 C CA . SER A 1 89 ? -1.710 -7.016 -14.652 1.00 94.50 89 SER A CA 1
ATOM 655 C C . SER A 1 89 ? -2.639 -6.317 -13.661 1.00 94.50 89 SER A C 1
ATOM 657 O O . SER A 1 89 ? -2.321 -5.245 -13.154 1.00 94.50 89 SER A O 1
ATOM 659 N N . ASP A 1 90 ? -3.735 -6.977 -13.279 1.00 91.06 90 ASP A N 1
ATOM 660 C CA . ASP A 1 90 ? -4.631 -6.481 -12.223 1.00 91.06 90 ASP A CA 1
ATOM 661 C C . ASP A 1 90 ? -3.904 -6.292 -10.880 1.00 91.06 90 ASP A C 1
ATOM 663 O O . ASP A 1 90 ? -4.245 -5.396 -10.110 1.00 91.06 90 ASP A O 1
ATOM 667 N N . SER A 1 91 ? -2.888 -7.117 -10.590 1.00 88.38 91 SER A N 1
ATOM 668 C CA . SER A 1 91 ? -2.057 -6.977 -9.386 1.00 88.38 91 SER A CA 1
ATOM 669 C C . SER A 1 91 ? -1.291 -5.659 -9.345 1.00 88.38 91 SER A C 1
ATOM 671 O O . SER A 1 91 ? -1.030 -5.172 -8.253 1.00 88.38 91 SER A O 1
ATOM 673 N N . VAL A 1 92 ? -0.990 -5.066 -10.500 1.00 93.44 92 VAL A N 1
ATOM 674 C CA . VAL A 1 92 ? -0.333 -3.761 -10.608 1.00 93.44 92 VAL A CA 1
ATOM 675 C C . VAL A 1 92 ? -1.384 -2.665 -10.811 1.00 93.44 92 VAL A C 1
ATOM 677 O O . VAL A 1 92 ? -1.559 -1.821 -9.939 1.00 93.44 92 VAL A O 1
ATOM 680 N N . GLN A 1 93 ? -2.179 -2.735 -11.881 1.00 94.50 93 GLN A N 1
ATOM 681 C CA . GLN A 1 93 ? -3.098 -1.671 -12.315 1.00 94.50 93 GLN A CA 1
ATOM 682 C C . GLN A 1 93 ? -4.190 -1.299 -11.299 1.00 94.50 93 GLN A C 1
ATOM 684 O O . GLN A 1 93 ? -4.678 -0.170 -11.307 1.00 94.50 93 GLN A O 1
ATOM 689 N N . LEU A 1 94 ? -4.591 -2.213 -10.407 1.00 90.50 94 LEU A N 1
ATOM 690 C CA . LEU A 1 94 ? -5.578 -1.911 -9.360 1.00 90.50 94 LEU A CA 1
ATOM 691 C C . LEU A 1 94 ? -4.972 -1.250 -8.112 1.00 90.50 94 LEU A C 1
ATOM 693 O O . LEU A 1 94 ? -5.716 -0.915 -7.190 1.00 90.50 94 LEU A O 1
ATOM 697 N N . ASN A 1 95 ? -3.652 -1.069 -8.064 1.00 90.25 95 ASN A N 1
ATOM 698 C CA . ASN A 1 95 ? -2.919 -0.570 -6.902 1.00 90.25 95 ASN A CA 1
ATOM 699 C C . ASN A 1 95 ? -2.113 0.690 -7.253 1.00 90.25 95 ASN A C 1
ATOM 701 O O . ASN A 1 95 ? -0.932 0.781 -6.938 1.00 90.25 95 ASN A O 1
ATOM 705 N N . THR A 1 96 ? -2.758 1.678 -7.884 1.00 92.00 96 THR A N 1
ATOM 706 C CA . THR A 1 96 ? -2.132 2.973 -8.220 1.00 92.00 96 THR A CA 1
ATOM 707 C C . THR A 1 96 ? -1.457 3.621 -7.019 1.00 92.00 96 THR A C 1
ATOM 709 O O . THR A 1 96 ? -0.302 3.996 -7.111 1.00 92.00 96 THR A O 1
ATOM 712 N N . GLY A 1 97 ? -2.108 3.638 -5.855 1.00 89.69 97 GLY A N 1
ATOM 713 C CA . GLY A 1 97 ? -1.511 4.198 -4.637 1.00 89.69 97 GLY A CA 1
ATOM 714 C C . GLY A 1 97 ? -0.279 3.461 -4.094 1.00 89.69 97 GLY A C 1
ATOM 715 O O . GLY A 1 97 ? 0.247 3.908 -3.088 1.00 89.69 97 GLY A O 1
ATOM 716 N N . ALA A 1 98 ? 0.135 2.338 -4.693 1.00 91.69 98 ALA A N 1
ATOM 717 C CA . ALA A 1 98 ? 1.340 1.600 -4.314 1.00 91.69 98 ALA A CA 1
ATOM 718 C C . ALA A 1 98 ? 2.443 1.631 -5.388 1.00 91.69 98 ALA A C 1
ATOM 720 O O . ALA A 1 98 ? 3.599 1.411 -5.046 1.00 91.69 98 ALA A O 1
ATOM 721 N N . TYR A 1 99 ? 2.097 1.854 -6.664 1.00 95.19 99 TYR A N 1
ATOM 722 C CA . TYR A 1 99 ? 3.021 1.695 -7.803 1.00 95.19 99 TYR A CA 1
ATOM 723 C C . TYR A 1 99 ? 3.078 2.893 -8.764 1.00 95.19 99 TYR A C 1
ATOM 725 O O . TYR A 1 99 ? 3.752 2.810 -9.787 1.00 95.19 99 TYR A O 1
ATOM 733 N N . ASP A 1 100 ? 2.346 3.971 -8.484 1.00 96.38 100 ASP A N 1
ATOM 734 C CA . ASP A 1 100 ? 2.434 5.250 -9.205 1.00 96.38 100 ASP A CA 1
ATOM 735 C C . ASP A 1 100 ? 3.627 6.059 -8.672 1.00 96.38 100 ASP A C 1
ATOM 737 O O . ASP A 1 100 ? 3.458 7.066 -7.986 1.00 96.38 100 ASP A O 1
ATOM 741 N N . PHE A 1 101 ? 4.838 5.557 -8.923 1.00 96.81 101 PHE A N 1
ATOM 742 C CA . PHE A 1 101 ? 6.090 6.117 -8.405 1.00 96.81 101 PHE A CA 1
ATOM 743 C C . PHE A 1 101 ? 6.345 7.542 -8.912 1.00 96.81 101 PHE A C 1
ATOM 745 O O . PHE A 1 101 ? 6.964 8.348 -8.223 1.00 96.81 101 PHE A O 1
ATOM 752 N N . ASN A 1 102 ? 5.857 7.881 -10.109 1.00 96.31 102 ASN A N 1
ATOM 753 C CA . ASN A 1 102 ? 6.017 9.227 -10.670 1.00 96.31 102 ASN A CA 1
ATOM 754 C C . ASN A 1 102 ? 4.872 10.200 -10.289 1.00 96.31 102 ASN A C 1
ATOM 756 O O . ASN A 1 102 ? 4.881 11.361 -10.717 1.00 96.31 102 ASN A O 1
ATOM 760 N N . GLU A 1 103 ? 3.893 9.728 -9.512 1.00 96.25 103 GLU A N 1
ATOM 761 C CA . GLU A 1 103 ? 2.751 10.476 -8.975 1.00 96.25 103 GLU A CA 1
ATOM 762 C C . GLU A 1 103 ? 1.855 11.159 -10.028 1.00 96.25 103 GLU A C 1
ATOM 764 O O . GLU A 1 103 ? 1.252 12.215 -9.778 1.00 96.25 103 GLU A O 1
ATOM 769 N N . ASN A 1 104 ? 1.750 10.598 -11.234 1.00 96.19 104 ASN A N 1
ATOM 770 C CA . ASN A 1 104 ? 0.951 11.185 -12.314 1.00 96.19 104 ASN A CA 1
ATOM 771 C C . ASN A 1 104 ? -0.518 10.706 -12.319 1.00 96.19 104 ASN A C 1
ATOM 773 O O . ASN A 1 104 ? -1.326 11.200 -13.119 1.00 96.19 104 ASN A O 1
ATOM 777 N N . GLY A 1 105 ? -0.883 9.788 -11.423 1.00 95.88 105 GLY A N 1
ATOM 778 C CA . GLY A 1 105 ? -2.219 9.223 -11.267 1.00 95.88 105 GLY A CA 1
ATOM 779 C C . GLY A 1 105 ? -2.498 7.983 -12.120 1.00 95.88 105 GLY A C 1
ATOM 780 O O . GLY A 1 105 ? -3.655 7.547 -12.177 1.00 95.88 105 GLY A O 1
ATOM 781 N N . GLN A 1 106 ? -1.498 7.427 -12.806 1.00 96.44 106 GLN A N 1
ATOM 782 C CA . GLN A 1 106 ? -1.622 6.255 -13.673 1.00 96.44 106 GLN A CA 1
ATOM 783 C C . GLN A 1 106 ? -0.358 5.394 -13.611 1.00 96.44 106 GLN A C 1
ATOM 785 O O . GLN A 1 106 ? 0.740 5.914 -13.634 1.00 96.44 106 GLN A O 1
ATOM 790 N N . ILE A 1 107 ? -0.518 4.068 -13.618 1.00 97.25 107 ILE A N 1
ATOM 791 C CA . ILE A 1 107 ? 0.636 3.165 -13.693 1.00 97.25 107 ILE A CA 1
ATOM 792 C C . ILE A 1 107 ? 0.998 2.918 -15.159 1.00 97.25 107 ILE A C 1
ATOM 794 O O . ILE A 1 107 ? 0.238 2.267 -15.890 1.00 97.25 107 ILE A O 1
ATOM 798 N N . ASP A 1 108 ? 2.155 3.413 -15.586 1.00 97.31 108 ASP A N 1
ATOM 799 C CA . ASP A 1 108 ? 2.677 3.312 -16.943 1.00 97.31 108 ASP A CA 1
ATOM 800 C C . ASP A 1 108 ? 4.215 3.123 -17.005 1.00 97.31 108 ASP A C 1
ATOM 802 O O . ASP A 1 108 ? 4.884 2.731 -16.051 1.00 97.31 108 ASP A O 1
ATOM 806 N N . TYR A 1 109 ? 4.803 3.305 -18.191 1.00 97.19 109 TYR A N 1
ATOM 807 C CA . TYR A 1 109 ? 6.244 3.118 -18.392 1.00 97.19 109 TYR A CA 1
ATOM 808 C C . TYR A 1 109 ? 7.120 4.167 -17.694 1.00 97.19 109 TYR A C 1
ATOM 810 O O . TYR A 1 109 ? 8.316 3.919 -17.505 1.00 97.19 109 TYR A O 1
ATOM 818 N N . ALA A 1 110 ? 6.574 5.330 -17.346 1.00 97.69 110 ALA A N 1
ATOM 819 C CA . ALA A 1 110 ? 7.294 6.319 -16.564 1.00 97.69 110 ALA A CA 1
ATOM 820 C C . ALA A 1 110 ? 7.509 5.818 -15.129 1.00 97.69 110 ALA A C 1
ATOM 822 O O . ALA A 1 110 ? 8.591 6.037 -14.604 1.00 97.69 110 ALA A O 1
ATOM 823 N N . ASP A 1 111 ? 6.590 5.036 -14.552 1.00 98.00 111 ASP A N 1
ATOM 824 C CA . ASP A 1 111 ? 6.786 4.395 -13.237 1.00 98.00 111 ASP A CA 1
ATOM 825 C C . ASP A 1 111 ? 7.916 3.367 -13.248 1.00 98.00 111 ASP A C 1
ATOM 827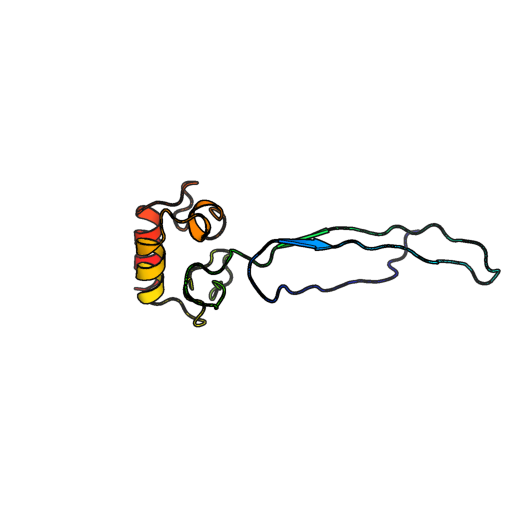 O O . ASP A 1 111 ? 8.737 3.316 -12.341 1.00 98.00 111 ASP A O 1
ATOM 831 N N . VAL A 1 112 ? 8.027 2.586 -14.328 1.00 97.12 112 VAL A N 1
ATOM 832 C CA . VAL A 1 112 ? 9.167 1.670 -14.523 1.00 97.12 112 VAL A CA 1
ATOM 833 C C . VAL A 1 112 ? 10.488 2.433 -14.597 1.00 97.12 112 VAL A C 1
ATOM 835 O O . VAL A 1 112 ? 11.523 1.925 -14.168 1.00 97.12 112 VAL A O 1
ATOM 838 N N . THR A 1 113 ? 10.463 3.630 -15.182 1.00 97.19 113 THR A N 1
ATOM 839 C CA . THR A 1 113 ? 11.655 4.471 -15.309 1.00 97.19 113 THR A CA 1
ATOM 840 C C . THR A 1 113 ? 12.031 5.076 -13.961 1.00 97.19 113 THR A C 1
ATOM 842 O O . THR A 1 113 ? 13.201 5.007 -13.606 1.00 97.19 113 THR A O 1
ATOM 845 N N . GLU A 1 114 ? 11.059 5.579 -13.201 1.00 97.31 114 GLU A N 1
ATOM 846 C CA . GLU A 1 114 ? 11.270 6.126 -11.857 1.00 97.31 114 GLU A CA 1
ATOM 847 C C . GLU A 1 114 ? 11.852 5.063 -10.915 1.00 97.31 114 GLU A C 1
ATOM 849 O O . GLU A 1 114 ? 12.931 5.252 -10.359 1.00 97.31 114 GLU A O 1
ATOM 854 N N . LEU A 1 115 ? 11.234 3.876 -10.868 1.00 96.44 115 LEU A N 1
ATOM 855 C CA . LEU A 1 115 ? 11.730 2.751 -10.070 1.00 96.44 115 LEU A CA 1
ATOM 856 C C . LEU A 1 115 ? 13.155 2.337 -10.480 1.00 96.44 115 LEU A C 1
ATOM 858 O O . LEU A 1 115 ? 13.978 1.957 -9.652 1.00 96.44 115 LEU A O 1
ATOM 862 N N . TYR A 1 116 ? 13.477 2.406 -11.776 1.00 96.31 116 TYR A N 1
ATOM 863 C CA . TYR A 1 116 ? 14.835 2.147 -12.253 1.00 96.31 116 TYR A CA 1
ATOM 864 C C . TYR A 1 116 ? 15.829 3.224 -11.802 1.00 96.31 116 TYR A C 1
ATOM 866 O O . TYR A 1 116 ? 16.980 2.893 -11.519 1.00 96.31 116 TYR A O 1
ATOM 874 N N . GLU A 1 117 ? 15.434 4.496 -11.779 1.00 96.00 117 GLU A N 1
ATOM 875 C CA . GLU A 1 117 ? 16.286 5.591 -11.308 1.00 96.00 117 GLU A CA 1
ATOM 876 C C . GLU A 1 117 ? 16.591 5.462 -9.816 1.00 96.00 117 GLU A C 1
ATOM 878 O O . GLU A 1 117 ? 17.742 5.652 -9.435 1.00 96.00 117 GLU A O 1
ATOM 883 N N . GLU A 1 118 ? 15.624 5.035 -9.009 1.00 93.31 118 GLU A N 1
ATOM 884 C CA . GLU A 1 118 ? 15.789 4.832 -7.566 1.00 93.31 118 GLU A CA 1
ATOM 885 C C . GLU A 1 118 ? 16.772 3.701 -7.208 1.00 93.31 118 GLU A C 1
ATOM 887 O O . GLU A 1 118 ? 17.543 3.805 -6.252 1.00 93.31 118 GLU A O 1
ATOM 892 N N . VAL A 1 119 ? 16.814 2.634 -8.013 1.00 91.38 119 VAL A N 1
ATOM 893 C CA . VAL A 1 119 ? 17.785 1.531 -7.851 1.00 91.38 119 VAL A CA 1
ATOM 894 C C . VAL A 1 119 ? 19.244 1.996 -8.057 1.00 91.38 119 VAL A C 1
ATOM 896 O O . VAL A 1 119 ? 20.166 1.322 -7.581 1.00 91.38 119 VAL A O 1
ATOM 899 N N . ASN A 1 120 ? 19.483 3.085 -8.806 1.00 78.06 120 ASN A N 1
ATOM 900 C CA . ASN A 1 120 ? 20.819 3.519 -9.263 1.00 78.06 120 ASN A CA 1
ATOM 901 C C . ASN A 1 120 ? 21.498 4.559 -8.361 1.00 78.06 120 ASN A C 1
ATOM 903 O O . ASN A 1 120 ? 22.736 4.429 -8.180 1.00 78.06 120 ASN A O 1
#

pLDDT: mean 91.27, std 5.73, range [70.19, 98.0]

Organism: NCBI:txid182779

Radius of gyration: 20.46 Å; chains: 1; bounding box: 49×27×58 Å